Protein AF-A0A7X5DZA5-F1 (afdb_monomer_lite)

Sequence (183 aa):
MKANTRSALTPLDLCTLIAHETVSLLNADAEALDSALRLRTGLDVYAAASELGKEVIPLLMWIDREMESARQYTATEQDTPHLISPDRLLPVPDAAAQLNAVWMLFQTAVNAPEDYRQTLLETARTLTEMGGLEDMLLTTKIPAAGFVSVEDLRTELEDVRVALHLQEAADHIAGQPGQILSP

Foldseek 3Di:
DPPPPADAQDLLLLLLQLLLLLLLVCVVDLVCLVLSVLSLVLSCLSCVLVVNNVLNVLSSVLSVVSSVQSVVCVVPVDGDDRLDDSLLSQAAAALVRLVSSLVSLCVSLVVDDPVSNVSSNVNNVSSCVRRCSVCVVPPVDARPSGHDGSVSSVVVSVSSVVSVVVVVVVVVVVPDDDPPPDD

pLDDT: mean 87.21, std 14.01, range [32.44, 98.56]

Secondary structure (DSSP, 8-state):
-----PPPPPHHHHHHHHHHHHHHHHHH-GGGHHHHHHHHHHHHHHHHHTT-TTTTHHHHHHHHHHHHHHHHHHHHS-----SS-GGGG-SB--HHHHHHHHHHHHHHHHHS-HHHHHHHHHHHHHHHHHTTHHHHHHH-PPPTT-B--HHHHHHHHHHHHHHHHHHHHHHHHHT--------

Radius of gyration: 18.44 Å; chains: 1; bounding box: 48×45×65 Å

Structure (mmCIF, N/CA/C/O backbone):
data_AF-A0A7X5DZA5-F1
#
_entry.id   AF-A0A7X5DZA5-F1
#
loop_
_atom_site.group_PDB
_atom_site.id
_atom_site.type_symbol
_atom_site.label_atom_id
_atom_site.label_alt_id
_atom_site.label_comp_id
_atom_site.label_asym_id
_atom_site.label_entity_id
_atom_site.label_seq_id
_atom_site.pdbx_PDB_ins_code
_atom_si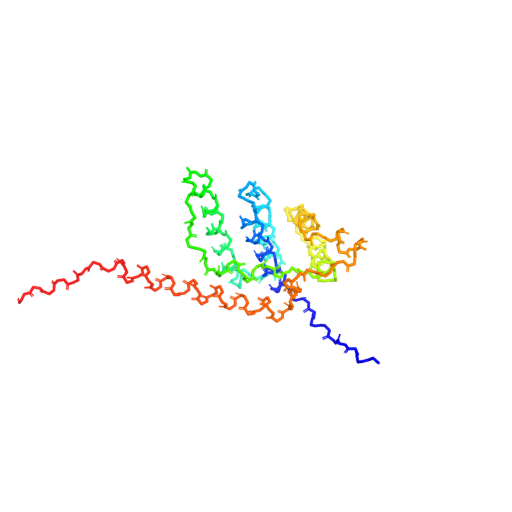te.Cartn_x
_atom_site.Cartn_y
_atom_site.Cartn_z
_atom_site.occupancy
_atom_site.B_iso_or_equiv
_atom_site.auth_seq_id
_atom_site.auth_comp_id
_atom_site.auth_asym_id
_atom_site.auth_atom_id
_atom_site.pdbx_PDB_model_num
ATOM 1 N N . MET A 1 1 ? 25.749 23.178 -4.952 1.00 35.69 1 MET A N 1
ATOM 2 C CA . MET A 1 1 ? 24.538 22.430 -4.556 1.00 35.69 1 MET A CA 1
ATOM 3 C C . MET A 1 1 ? 24.987 21.077 -4.040 1.00 35.69 1 MET A C 1
ATOM 5 O O . MET A 1 1 ? 25.664 20.377 -4.781 1.00 35.69 1 MET A O 1
ATOM 9 N N . LYS A 1 2 ? 24.724 20.741 -2.771 1.00 32.44 2 LYS A N 1
ATOM 10 C CA . LYS A 1 2 ? 24.939 19.368 -2.295 1.00 32.44 2 LYS A CA 1
ATOM 11 C C . LYS A 1 2 ? 23.881 18.502 -2.973 1.00 32.44 2 LYS A C 1
ATOM 13 O O . LYS A 1 2 ? 22.705 18.844 -2.907 1.00 32.44 2 LYS A O 1
ATOM 18 N N . ALA A 1 3 ? 24.300 17.447 -3.663 1.00 40.25 3 ALA A N 1
ATOM 19 C CA . ALA A 1 3 ? 23.377 16.412 -4.090 1.00 40.25 3 ALA A CA 1
ATOM 20 C C . ALA A 1 3 ? 22.794 15.803 -2.810 1.00 40.25 3 ALA A C 1
ATOM 22 O O . ALA A 1 3 ? 23.505 15.109 -2.087 1.00 40.25 3 ALA A O 1
ATOM 23 N N . ASN A 1 4 ? 21.545 16.136 -2.479 1.00 47.38 4 ASN A N 1
ATOM 24 C CA . ASN A 1 4 ? 20.790 15.335 -1.527 1.00 47.38 4 ASN A CA 1
ATOM 25 C C . ASN A 1 4 ? 20.644 13.969 -2.194 1.00 47.38 4 ASN A C 1
ATOM 27 O O . ASN A 1 4 ? 19.864 13.813 -3.131 1.00 47.38 4 ASN A O 1
ATOM 31 N N . THR A 1 5 ? 21.465 13.007 -1.784 1.00 52.78 5 THR A N 1
ATOM 32 C CA . THR A 1 5 ? 21.294 11.601 -2.133 1.00 52.78 5 THR A CA 1
ATOM 33 C C . THR A 1 5 ? 19.987 11.151 -1.509 1.00 52.78 5 THR A C 1
ATOM 35 O O . THR A 1 5 ? 19.947 10.781 -0.340 1.00 52.78 5 THR A O 1
ATOM 38 N N . ARG A 1 6 ? 18.902 11.275 -2.272 1.00 63.66 6 ARG A N 1
ATOM 39 C CA . ARG A 1 6 ? 17.607 10.722 -1.907 1.00 63.66 6 ARG A CA 1
ATOM 40 C C . ARG A 1 6 ? 17.777 9.212 -1.765 1.00 63.66 6 ARG A C 1
ATOM 42 O O . ARG A 1 6 ? 18.275 8.576 -2.695 1.00 63.66 6 ARG A O 1
ATOM 49 N N . SER A 1 7 ? 17.404 8.665 -0.611 1.00 75.69 7 SER A N 1
ATOM 50 C CA . SER A 1 7 ? 17.346 7.219 -0.401 1.00 75.69 7 SER A CA 1
ATOM 51 C C . SER A 1 7 ? 16.491 6.597 -1.509 1.00 75.69 7 SER A C 1
ATOM 53 O O . SER A 1 7 ? 15.387 7.070 -1.781 1.00 75.69 7 SER A O 1
ATOM 55 N N . ALA A 1 8 ? 17.023 5.589 -2.201 1.00 84.31 8 ALA A N 1
ATOM 56 C CA . ALA A 1 8 ? 16.263 4.870 -3.216 1.00 84.31 8 ALA A CA 1
ATOM 57 C C . ALA A 1 8 ? 15.178 4.020 -2.541 1.00 84.31 8 ALA A C 1
ATOM 59 O O . ALA A 1 8 ? 15.424 3.437 -1.482 1.00 84.31 8 ALA A O 1
ATOM 60 N N . LEU A 1 9 ? 14.000 3.953 -3.164 1.00 91.06 9 LEU A N 1
ATOM 61 C CA . LEU A 1 9 ? 12.894 3.119 -2.703 1.00 91.06 9 LEU A CA 1
ATOM 62 C C . LEU A 1 9 ? 13.293 1.643 -2.851 1.00 91.06 9 LEU A C 1
ATOM 64 O O . LEU A 1 9 ? 13.686 1.207 -3.934 1.00 91.06 9 LEU A O 1
ATOM 68 N N . THR A 1 10 ? 13.229 0.878 -1.765 1.00 95.81 10 THR A N 1
ATOM 69 C CA . THR A 1 10 ? 13.385 -0.581 -1.823 1.00 95.81 10 THR A CA 1
ATOM 70 C C . THR A 1 10 ? 12.047 -1.252 -2.153 1.00 95.81 10 THR A C 1
ATOM 72 O O . THR A 1 10 ? 10.996 -0.626 -2.008 1.00 95.81 10 THR A O 1
ATOM 75 N N . PRO A 1 11 ? 12.035 -2.535 -2.563 1.00 97.19 11 PRO A N 1
ATOM 76 C CA . PRO A 1 11 ? 10.788 -3.269 -2.767 1.00 97.19 11 PRO A CA 1
ATOM 77 C C . PRO A 1 11 ? 9.852 -3.268 -1.548 1.00 97.19 11 PRO A C 1
ATOM 79 O O . PRO A 1 11 ? 8.641 -3.158 -1.714 1.00 97.19 11 PRO A O 1
ATOM 82 N N . LEU A 1 12 ? 10.398 -3.333 -0.329 1.00 97.88 12 LEU A N 1
ATOM 83 C CA . LEU A 1 12 ? 9.590 -3.247 0.888 1.00 97.88 12 LEU A CA 1
ATOM 84 C C . LEU A 1 12 ? 9.067 -1.824 1.125 1.00 97.88 12 LEU A C 1
ATOM 86 O O . LEU A 1 12 ? 7.899 -1.677 1.465 1.00 97.88 12 LEU A O 1
ATOM 90 N N . ASP A 1 13 ? 9.880 -0.790 0.872 1.00 97.25 13 ASP A N 1
ATOM 91 C CA . ASP A 1 13 ? 9.421 0.604 0.976 1.00 97.25 13 ASP A CA 1
ATOM 92 C C . ASP A 1 13 ? 8.252 0.873 0.000 1.00 97.25 13 ASP A C 1
ATOM 94 O O . ASP A 1 13 ? 7.320 1.596 0.340 1.00 97.25 13 ASP A O 1
ATOM 98 N N . LEU A 1 14 ? 8.249 0.249 -1.188 1.00 97.12 14 LEU A N 1
ATOM 99 C CA . LEU A 1 14 ? 7.111 0.307 -2.112 1.00 97.12 14 LEU A CA 1
ATOM 100 C C . LEU A 1 14 ? 5.865 -0.391 -1.555 1.00 97.12 14 LEU A C 1
ATOM 102 O O . LEU A 1 14 ? 4.765 0.136 -1.694 1.00 97.12 14 LEU A O 1
ATOM 106 N N . CYS A 1 15 ? 6.013 -1.553 -0.915 1.00 98.38 15 CYS A N 1
ATOM 107 C CA . CYS A 1 15 ? 4.877 -2.209 -0.267 1.00 98.38 15 CYS A CA 1
ATOM 108 C C . CYS A 1 15 ? 4.274 -1.306 0.815 1.00 98.38 15 CYS A C 1
ATOM 110 O O . CYS A 1 15 ? 3.055 -1.164 0.868 1.00 98.38 15 CYS A O 1
ATOM 112 N N . THR A 1 16 ? 5.113 -0.658 1.632 1.00 97.62 16 THR A N 1
ATOM 113 C CA . THR A 1 16 ? 4.629 0.289 2.642 1.00 97.62 16 THR A CA 1
ATOM 114 C C . THR A 1 16 ? 3.936 1.482 2.001 1.00 97.62 16 THR A C 1
ATOM 116 O O . THR A 1 16 ? 2.850 1.840 2.433 1.00 97.62 16 THR A O 1
ATOM 119 N N . LEU A 1 17 ? 4.491 2.042 0.921 1.00 95.81 17 LEU A N 1
ATOM 120 C CA . LEU A 1 17 ? 3.856 3.141 0.195 1.00 95.81 17 LEU A CA 1
ATOM 121 C C . LEU A 1 17 ? 2.479 2.756 -0.366 1.00 95.81 17 LEU A C 1
ATOM 123 O O . LEU A 1 17 ? 1.542 3.539 -0.267 1.00 95.81 17 LEU A O 1
ATOM 127 N N . ILE A 1 18 ? 2.330 1.557 -0.940 1.00 96.81 18 ILE A N 1
ATOM 128 C CA . ILE A 1 18 ? 1.022 1.093 -1.423 1.00 96.81 18 ILE A CA 1
ATOM 129 C C . ILE A 1 18 ? 0.037 0.984 -0.255 1.00 96.81 18 ILE A C 1
ATOM 131 O O . ILE A 1 18 ? -1.112 1.396 -0.398 1.00 96.81 18 ILE A O 1
ATOM 135 N N . ALA A 1 19 ? 0.472 0.467 0.897 1.00 97.44 19 ALA A N 1
ATOM 136 C CA . ALA A 1 19 ? -0.366 0.385 2.092 1.00 97.44 19 ALA A CA 1
ATOM 137 C C . ALA A 1 19 ? -0.788 1.776 2.588 1.00 97.44 19 ALA A C 1
ATOM 139 O O . ALA A 1 19 ? -1.978 2.010 2.789 1.00 97.44 19 ALA A O 1
ATOM 140 N N . HIS A 1 20 ? 0.167 2.703 2.684 1.00 95.56 20 HIS A N 1
ATOM 141 C CA . HIS A 1 20 ? -0.052 4.101 3.041 1.00 95.56 20 HIS A CA 1
ATOM 142 C C . HIS A 1 20 ? -1.126 4.748 2.162 1.00 95.56 20 HIS A C 1
ATOM 144 O O . HIS A 1 20 ? -2.133 5.237 2.665 1.00 95.56 20 HIS A O 1
ATOM 150 N N . GLU A 1 21 ? -0.951 4.692 0.839 1.00 93.94 21 GLU A N 1
ATOM 151 C CA . GLU A 1 21 ? -1.895 5.262 -0.128 1.00 93.94 21 GLU A CA 1
ATOM 152 C C . GLU A 1 21 ? -3.267 4.578 -0.052 1.00 93.94 21 GLU A C 1
ATOM 154 O O . GLU A 1 21 ? -4.299 5.237 -0.159 1.00 93.94 21 GLU A O 1
ATOM 159 N N . THR A 1 22 ? -3.296 3.262 0.181 1.00 95.75 22 THR A N 1
ATOM 160 C CA . THR A 1 22 ? -4.547 2.501 0.325 1.00 95.75 22 THR A CA 1
ATOM 161 C C . THR A 1 22 ? -5.347 2.966 1.537 1.00 95.75 22 THR A C 1
ATOM 163 O O . THR A 1 22 ? -6.554 3.173 1.432 1.00 95.75 22 THR A O 1
ATOM 166 N N . VAL A 1 23 ? -4.699 3.141 2.688 1.00 95.50 23 VAL A N 1
ATOM 167 C CA . VAL A 1 23 ? -5.387 3.565 3.915 1.00 95.50 23 VAL A CA 1
ATOM 168 C C . VAL A 1 23 ? -5.699 5.060 3.887 1.00 95.50 23 VAL A C 1
ATOM 170 O O . VAL A 1 23 ? -6.777 5.462 4.320 1.00 95.50 23 VAL A O 1
ATOM 173 N N . SER A 1 24 ? -4.819 5.884 3.311 1.00 92.94 24 SER A N 1
ATOM 174 C CA . SER A 1 24 ? -5.090 7.308 3.082 1.00 92.94 24 SER A CA 1
ATOM 175 C C . SER A 1 24 ? -6.344 7.500 2.220 1.00 92.94 24 SER A C 1
ATOM 177 O O . SER A 1 24 ? -7.222 8.291 2.564 1.00 92.94 24 SER A O 1
ATOM 179 N N . LEU A 1 25 ? -6.497 6.689 1.167 1.00 92.56 25 LEU A N 1
ATOM 180 C CA . LEU A 1 25 ? -7.695 6.664 0.331 1.00 92.56 25 LEU A CA 1
ATOM 181 C C . LEU A 1 25 ? -8.957 6.296 1.115 1.00 92.56 25 LEU A C 1
ATOM 183 O O . LEU A 1 25 ? -9.957 6.999 1.006 1.00 92.56 25 LEU A O 1
ATOM 187 N N . LEU A 1 26 ? -8.909 5.217 1.900 1.00 92.75 26 LEU A N 1
ATOM 188 C CA . LEU A 1 26 ? -10.051 4.762 2.701 1.00 92.75 26 LEU A CA 1
ATOM 189 C C . LEU A 1 26 ? -10.492 5.812 3.730 1.00 92.75 26 LEU A C 1
ATOM 191 O O . LEU A 1 26 ? -11.686 5.960 3.975 1.00 92.75 26 LEU A O 1
ATOM 195 N N . ASN A 1 27 ? -9.542 6.561 4.294 1.00 88.88 27 ASN A N 1
ATOM 196 C CA . ASN A 1 27 ? -9.828 7.648 5.232 1.00 88.88 27 ASN A CA 1
ATOM 197 C C . ASN A 1 27 ? -10.390 8.901 4.551 1.00 88.88 27 ASN A C 1
ATOM 199 O O . ASN A 1 27 ? -11.097 9.681 5.187 1.00 88.88 27 ASN A O 1
ATOM 203 N N . ALA A 1 28 ? -10.056 9.124 3.280 1.00 87.81 28 ALA A N 1
ATOM 204 C CA . ALA A 1 28 ? -10.559 10.258 2.516 1.00 87.81 28 ALA A CA 1
ATOM 205 C C . ALA A 1 28 ? -11.965 10.003 1.952 1.00 87.81 28 ALA A C 1
ATOM 207 O O . ALA A 1 28 ?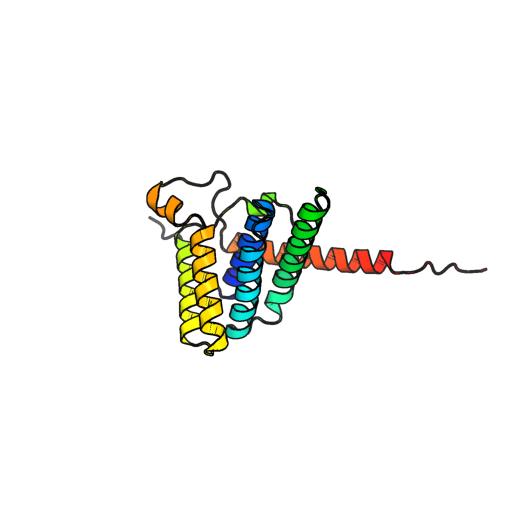 -12.776 10.929 1.895 1.00 87.81 28 ALA A O 1
ATOM 208 N N . ASP A 1 29 ? -12.243 8.769 1.526 1.00 85.62 29 ASP A N 1
ATOM 209 C CA . ASP A 1 29 ? -13.486 8.395 0.858 1.00 85.62 29 ASP A CA 1
ATOM 210 C C . ASP A 1 29 ? -13.849 6.920 1.110 1.00 85.62 29 ASP A C 1
ATOM 212 O O . ASP A 1 29 ? -13.212 5.996 0.597 1.00 85.62 29 ASP A O 1
ATOM 216 N N . ALA A 1 30 ? -14.929 6.691 1.863 1.00 72.69 30 ALA A N 1
ATOM 217 C CA . ALA A 1 30 ? -15.431 5.349 2.155 1.00 72.69 30 ALA A CA 1
ATOM 218 C C . ALA A 1 30 ? -15.964 4.615 0.906 1.00 72.69 30 ALA A C 1
ATOM 220 O O . ALA A 1 30 ? -16.006 3.382 0.889 1.00 72.69 30 ALA A O 1
ATOM 221 N N . GLU A 1 31 ? -16.329 5.333 -0.164 1.00 81.56 31 GLU A N 1
ATOM 222 C CA . GLU A 1 31 ? -16.760 4.728 -1.432 1.00 81.56 31 GLU A CA 1
ATOM 223 C C . GLU A 1 31 ? -15.576 4.192 -2.257 1.00 81.56 31 GLU A C 1
ATOM 225 O O . GLU A 1 31 ? -15.762 3.436 -3.214 1.00 81.56 31 GLU A O 1
ATOM 230 N N . ALA A 1 32 ? -14.335 4.480 -1.854 1.00 90.12 32 ALA A N 1
ATOM 231 C CA . ALA A 1 32 ? -13.130 4.060 -2.562 1.00 90.12 32 ALA A CA 1
ATOM 232 C C . ALA A 1 32 ? -12.708 2.595 -2.307 1.00 90.12 32 ALA A C 1
ATOM 234 O O . ALA A 1 32 ? -11.617 2.178 -2.713 1.00 90.12 32 ALA A O 1
ATOM 235 N N . LEU A 1 33 ? -13.572 1.783 -1.685 1.00 92.50 33 LEU A N 1
ATOM 236 C CA . LEU A 1 33 ? -13.327 0.370 -1.356 1.00 92.50 33 LEU A CA 1
ATOM 237 C C . LEU A 1 33 ? -12.858 -0.475 -2.551 1.00 92.50 33 LEU A C 1
ATOM 239 O O . LEU A 1 33 ? -11.993 -1.337 -2.386 1.00 92.50 33 LEU A O 1
ATOM 243 N N . ASP A 1 34 ? -13.387 -0.232 -3.752 1.00 93.25 34 ASP A N 1
ATOM 244 C CA . ASP A 1 34 ? -12.981 -0.964 -4.960 1.00 93.25 34 ASP A CA 1
ATOM 245 C C . ASP A 1 34 ? -11.538 -0.639 -5.376 1.00 93.25 34 ASP A C 1
ATOM 247 O O . ASP A 1 34 ? -10.784 -1.516 -5.805 1.00 93.25 34 ASP A O 1
ATOM 251 N N . SER A 1 35 ? -11.131 0.625 -5.246 1.00 94.06 35 SER A N 1
ATOM 252 C CA . SER A 1 35 ? -9.753 1.056 -5.507 1.00 94.06 35 SER A CA 1
ATOM 253 C C . SER A 1 35 ? -8.803 0.547 -4.425 1.00 94.06 35 SER A C 1
ATOM 255 O O . SER A 1 35 ? -7.730 0.040 -4.752 1.00 94.06 35 SER A O 1
ATOM 257 N N . ALA A 1 36 ? -9.232 0.564 -3.161 1.00 95.56 36 ALA A N 1
ATOM 258 C CA . ALA A 1 36 ? -8.471 -0.013 -2.059 1.00 95.56 36 ALA A CA 1
ATOM 259 C C . ALA A 1 36 ? -8.254 -1.526 -2.234 1.00 95.56 36 ALA A C 1
ATOM 261 O O . ALA A 1 36 ? -7.141 -2.015 -2.058 1.00 95.56 36 ALA A O 1
ATOM 262 N N . LEU A 1 37 ? -9.277 -2.272 -2.674 1.00 96.25 37 LEU A N 1
ATOM 263 C CA . LEU A 1 37 ? -9.151 -3.703 -2.964 1.00 96.25 37 LEU A CA 1
ATOM 264 C C . LEU A 1 37 ? -8.147 -3.978 -4.093 1.00 96.25 37 LEU A C 1
ATOM 266 O O . LEU A 1 37 ? -7.366 -4.931 -4.006 1.00 96.25 37 LEU A O 1
ATOM 270 N N . ARG A 1 38 ? -8.148 -3.147 -5.144 1.00 96.12 38 ARG A N 1
ATOM 271 C CA . ARG A 1 38 ? -7.163 -3.235 -6.231 1.00 96.12 38 ARG A CA 1
ATOM 272 C C . ARG A 1 38 ? -5.743 -3.030 -5.714 1.00 96.12 38 ARG A C 1
ATOM 274 O O . ARG A 1 38 ? -4.885 -3.857 -6.009 1.00 96.12 38 ARG A O 1
ATOM 281 N N . LEU A 1 39 ? -5.507 -2.000 -4.901 1.00 97.12 39 LEU A N 1
ATOM 282 C CA . LEU A 1 39 ? -4.189 -1.740 -4.316 1.00 97.12 39 LEU A CA 1
ATOM 283 C C . LEU A 1 39 ? -3.745 -2.840 -3.346 1.00 97.12 39 LEU A C 1
ATOM 285 O O . LEU A 1 39 ? -2.610 -3.300 -3.435 1.00 97.12 39 LEU A O 1
ATOM 289 N N . ARG A 1 40 ? -4.647 -3.329 -2.487 1.00 98.06 40 ARG A N 1
ATOM 290 C CA . ARG A 1 40 ? -4.403 -4.462 -1.580 1.00 98.06 40 ARG A CA 1
ATOM 291 C C . ARG A 1 40 ? -3.969 -5.708 -2.350 1.00 98.06 40 ARG A C 1
ATOM 293 O O . ARG A 1 40 ? -2.982 -6.350 -1.999 1.00 98.06 40 ARG A O 1
ATOM 300 N N . THR A 1 41 ? -4.701 -6.048 -3.410 1.00 98.19 41 THR A N 1
ATOM 301 C CA . THR A 1 41 ? -4.391 -7.198 -4.281 1.00 98.19 41 THR A CA 1
ATOM 302 C C . THR A 1 41 ? -3.069 -6.989 -5.020 1.00 98.19 41 THR A C 1
ATOM 304 O O . THR A 1 41 ? -2.251 -7.901 -5.120 1.00 98.19 41 THR A O 1
ATOM 307 N N . GLY A 1 42 ? -2.837 -5.768 -5.496 1.00 97.88 42 GLY A N 1
ATOM 308 C CA . GLY A 1 42 ? -1.596 -5.336 -6.123 1.00 97.88 42 GLY A CA 1
ATOM 309 C C . GLY A 1 42 ? -0.370 -5.503 -5.244 1.00 97.88 42 GLY A C 1
ATOM 310 O O . GLY A 1 42 ? 0.641 -6.043 -5.690 1.00 97.88 42 GLY A O 1
ATOM 311 N N . LEU A 1 43 ? -0.477 -5.073 -3.989 1.00 98.44 43 LEU A N 1
ATOM 312 C CA . LEU A 1 43 ? 0.564 -5.212 -2.983 1.00 98.44 43 LEU A CA 1
ATOM 313 C C . LEU A 1 43 ? 0.893 -6.687 -2.732 1.00 98.44 43 LEU A C 1
ATOM 315 O O . LEU A 1 43 ? 2.069 -7.040 -2.741 1.00 98.44 43 LEU A O 1
ATOM 319 N N . ASP A 1 44 ? -0.115 -7.550 -2.574 1.00 98.38 44 ASP A N 1
ATOM 320 C CA . ASP A 1 44 ? 0.084 -8.992 -2.364 1.00 98.38 44 ASP A CA 1
ATOM 321 C C . ASP A 1 44 ? 0.819 -9.639 -3.555 1.00 98.38 44 ASP A C 1
ATOM 323 O O . ASP A 1 44 ? 1.836 -10.318 -3.394 1.00 98.38 44 ASP A O 1
ATOM 327 N N . VAL A 1 45 ? 0.384 -9.330 -4.782 1.00 98.25 45 VAL A N 1
ATOM 328 C CA . VAL A 1 45 ? 1.031 -9.809 -6.015 1.00 98.25 45 VAL A CA 1
ATOM 329 C C . VAL A 1 45 ? 2.462 -9.287 -6.152 1.00 98.25 45 VAL A C 1
ATOM 331 O O . VAL A 1 45 ? 3.371 -10.049 -6.491 1.00 98.25 45 VAL A O 1
ATOM 334 N N . TYR A 1 46 ? 2.690 -8.001 -5.883 1.00 98.12 46 TYR A N 1
ATOM 335 C CA . TYR A 1 46 ? 4.023 -7.410 -5.939 1.00 98.12 46 TYR A CA 1
ATOM 336 C C . TYR A 1 46 ? 4.958 -8.034 -4.900 1.00 98.12 46 TYR A C 1
ATOM 338 O O . TYR A 1 46 ? 6.105 -8.357 -5.222 1.00 98.12 46 TYR A O 1
ATOM 346 N N . ALA A 1 47 ? 4.470 -8.252 -3.678 1.00 97.81 47 ALA A N 1
ATOM 347 C CA . ALA A 1 47 ? 5.225 -8.888 -2.610 1.00 97.81 47 ALA A CA 1
ATOM 348 C C . ALA A 1 47 ? 5.571 -10.341 -2.951 1.00 97.81 47 ALA A C 1
ATOM 350 O O . ALA A 1 47 ? 6.715 -10.750 -2.756 1.00 97.81 47 ALA A O 1
ATOM 351 N N . ALA A 1 48 ? 4.634 -11.100 -3.527 1.00 97.00 48 ALA A N 1
ATOM 352 C CA . ALA A 1 48 ? 4.890 -12.457 -4.001 1.00 97.00 48 ALA A CA 1
ATOM 353 C C . ALA A 1 48 ? 5.957 -12.486 -5.109 1.00 97.00 48 ALA A C 1
ATOM 355 O O . ALA A 1 48 ? 6.886 -13.290 -5.049 1.00 97.00 48 ALA A O 1
ATOM 356 N N . ALA A 1 49 ? 5.865 -11.583 -6.090 1.00 96.50 49 ALA A N 1
ATOM 357 C CA . ALA A 1 49 ? 6.845 -11.465 -7.172 1.00 96.50 49 ALA A CA 1
ATOM 358 C C . ALA A 1 49 ? 8.228 -10.974 -6.698 1.00 96.50 49 ALA A C 1
ATOM 360 O O . ALA A 1 49 ? 9.227 -11.230 -7.365 1.00 96.50 49 ALA A O 1
ATOM 361 N N . SER A 1 50 ? 8.281 -10.283 -5.556 1.00 95.88 50 SER A N 1
ATOM 362 C CA . SER A 1 50 ? 9.503 -9.725 -4.960 1.00 95.88 50 SER A CA 1
ATOM 363 C C . SER A 1 50 ? 10.038 -10.545 -3.778 1.00 95.88 50 SER A C 1
ATOM 365 O O . SER A 1 50 ? 10.968 -10.098 -3.111 1.00 95.88 50 SER A O 1
ATOM 367 N N . GLU A 1 51 ? 9.453 -11.716 -3.501 1.00 96.12 51 GLU A N 1
ATOM 368 C CA . GLU A 1 51 ? 9.829 -12.618 -2.400 1.00 96.12 51 GLU A CA 1
ATOM 369 C C . GLU A 1 51 ? 9.716 -11.999 -0.984 1.00 96.12 51 GLU A C 1
ATOM 371 O O . GLU A 1 51 ? 10.447 -12.376 -0.073 1.00 96.12 51 GLU A O 1
ATOM 376 N N . LEU A 1 52 ? 8.762 -11.082 -0.765 1.00 96.94 52 LEU A N 1
ATOM 377 C CA . LEU A 1 52 ? 8.552 -10.336 0.496 1.00 96.94 52 LEU A CA 1
ATOM 378 C C . LEU A 1 52 ? 7.435 -10.909 1.389 1.00 96.94 52 LEU A C 1
ATOM 380 O O . LEU A 1 52 ? 6.805 -10.191 2.171 1.00 96.94 52 LEU A O 1
ATOM 384 N N . GLY A 1 53 ? 7.121 -12.195 1.230 1.00 93.62 53 GLY A N 1
ATOM 385 C CA . GLY A 1 53 ? 5.878 -12.773 1.744 1.00 93.62 53 GLY A CA 1
ATOM 386 C C . GLY A 1 53 ? 5.673 -12.639 3.257 1.00 93.62 53 GLY A C 1
ATOM 387 O O . GLY A 1 53 ? 4.534 -12.528 3.690 1.00 93.62 53 GLY A O 1
ATOM 388 N N . LYS A 1 54 ? 6.734 -12.630 4.078 1.00 95.44 54 LYS A N 1
ATOM 389 C CA . LYS A 1 54 ? 6.601 -12.492 5.544 1.00 95.44 54 LYS A CA 1
ATOM 390 C C . LYS A 1 54 ? 6.628 -11.037 5.986 1.00 95.44 54 LYS A C 1
ATOM 392 O O . LYS A 1 54 ? 5.924 -10.649 6.912 1.00 95.44 54 LYS A O 1
ATOM 397 N N . GLU A 1 55 ? 7.460 -10.248 5.328 1.00 97.19 55 GLU A N 1
ATOM 398 C CA . GLU A 1 55 ? 7.723 -8.848 5.619 1.00 97.19 55 GLU A CA 1
ATOM 399 C C . GLU A 1 55 ? 6.478 -7.988 5.408 1.00 97.19 55 GLU A C 1
ATOM 401 O O . GLU A 1 55 ? 6.307 -6.989 6.109 1.00 97.19 55 GLU A O 1
ATOM 406 N N . VAL A 1 56 ? 5.617 -8.404 4.473 1.00 97.38 56 VAL A N 1
ATOM 407 C CA . VAL A 1 56 ? 4.417 -7.676 4.063 1.00 97.38 56 VAL A CA 1
ATOM 408 C C . VAL A 1 56 ? 3.164 -8.010 4.881 1.00 97.38 56 VAL A C 1
ATOM 410 O O . VAL A 1 56 ? 2.188 -7.266 4.827 1.00 97.38 56 VAL A O 1
ATOM 413 N N . ILE A 1 57 ? 3.176 -9.094 5.669 1.00 98.19 57 ILE A N 1
ATOM 414 C CA . ILE A 1 57 ? 2.007 -9.540 6.453 1.00 98.19 57 ILE A CA 1
ATOM 415 C C . ILE A 1 57 ? 1.424 -8.411 7.323 1.00 98.19 57 ILE A C 1
ATOM 417 O O . ILE A 1 57 ? 0.212 -8.208 7.259 1.00 98.19 57 ILE A O 1
ATOM 421 N N . PRO A 1 58 ? 2.228 -7.629 8.076 1.00 98.31 58 PRO A N 1
ATOM 422 C CA . PRO A 1 58 ? 1.698 -6.521 8.871 1.00 98.31 58 PRO A CA 1
ATOM 423 C C . PRO A 1 58 ? 0.958 -5.469 8.031 1.00 98.31 58 PRO A C 1
ATOM 425 O O . PRO A 1 58 ? -0.065 -4.948 8.464 1.00 98.31 58 PRO A O 1
ATOM 428 N N . LEU A 1 59 ? 1.441 -5.186 6.817 1.00 98.56 59 LEU A N 1
ATOM 429 C CA . LEU A 1 59 ? 0.823 -4.212 5.913 1.00 98.56 59 LEU A CA 1
ATOM 430 C C . LEU A 1 59 ? -0.514 -4.725 5.370 1.00 98.56 59 LEU A C 1
ATOM 432 O O . LEU A 1 59 ? -1.492 -3.985 5.356 1.00 98.56 59 LEU A O 1
ATOM 436 N N . LEU A 1 60 ? -0.579 -6.001 4.978 1.00 98.50 60 LEU A N 1
ATOM 437 C CA . LEU A 1 60 ? -1.828 -6.631 4.543 1.00 98.50 60 LEU A CA 1
ATOM 438 C C . LEU A 1 60 ? -2.871 -6.654 5.666 1.00 98.50 60 LEU A C 1
ATOM 440 O O . LEU A 1 60 ? -4.020 -6.293 5.435 1.00 98.50 60 LEU A O 1
ATOM 444 N N . MET A 1 61 ? -2.466 -7.015 6.889 1.00 98.12 61 MET A N 1
ATOM 445 C CA . MET A 1 61 ? -3.352 -7.002 8.058 1.00 98.12 61 MET A CA 1
ATOM 446 C C . MET A 1 61 ? -3.877 -5.600 8.370 1.00 98.12 61 MET A C 1
ATOM 448 O O . MET A 1 61 ? -5.043 -5.447 8.730 1.00 98.12 61 MET A O 1
ATOM 452 N N . TRP A 1 62 ? -3.026 -4.581 8.235 1.00 98.00 62 TRP A N 1
ATOM 453 C CA . TRP A 1 62 ? -3.436 -3.196 8.414 1.00 98.00 62 TRP A CA 1
ATOM 454 C C . TRP A 1 62 ? -4.478 -2.782 7.372 1.00 98.00 62 TRP A C 1
ATOM 456 O O . TRP A 1 62 ? -5.554 -2.332 7.758 1.00 98.00 62 TRP A O 1
ATOM 466 N N . ILE A 1 63 ? -4.220 -3.014 6.081 1.00 97.94 63 ILE A N 1
ATOM 467 C CA . ILE A 1 63 ? -5.183 -2.698 5.016 1.00 97.94 63 ILE A CA 1
ATOM 468 C C . ILE A 1 63 ? -6.507 -3.437 5.234 1.00 97.94 63 ILE A C 1
ATOM 470 O O . ILE A 1 63 ? -7.564 -2.814 5.189 1.00 97.94 63 ILE A O 1
ATOM 474 N N . ASP A 1 64 ? -6.465 -4.747 5.488 1.00 97.56 64 ASP A N 1
ATOM 475 C CA . ASP A 1 64 ? -7.672 -5.565 5.647 1.00 97.56 64 ASP A CA 1
ATOM 476 C C . ASP A 1 64 ? -8.541 -5.054 6.812 1.00 97.56 64 ASP A C 1
ATOM 478 O O . ASP A 1 64 ? -9.770 -5.018 6.707 1.00 97.56 64 ASP A O 1
ATOM 482 N N . ARG A 1 65 ? -7.913 -4.583 7.898 1.00 95.19 65 ARG A N 1
ATOM 483 C CA . ARG A 1 65 ? -8.608 -3.959 9.030 1.00 95.19 65 ARG A CA 1
ATOM 484 C C . ARG A 1 65 ? -9.263 -2.631 8.651 1.00 95.19 65 ARG A C 1
ATOM 486 O O . ARG A 1 65 ? -10.426 -2.421 8.981 1.00 95.19 65 ARG A O 1
ATOM 493 N N . GLU A 1 66 ? -8.542 -1.734 7.986 1.00 95.38 66 GLU A N 1
ATOM 494 C CA . GLU A 1 66 ? -9.077 -0.417 7.607 1.00 95.38 66 GLU A CA 1
ATOM 495 C C . GLU A 1 66 ? -10.175 -0.546 6.541 1.00 95.38 66 GLU A C 1
ATOM 497 O O . GLU A 1 66 ? -11.170 0.174 6.573 1.00 95.38 66 GLU A O 1
ATOM 502 N N . MET A 1 67 ? -10.068 -1.531 5.645 1.00 95.38 67 MET A N 1
ATOM 503 C CA . MET A 1 67 ? -11.148 -1.878 4.721 1.00 95.38 67 MET A CA 1
ATOM 504 C C . MET A 1 67 ? -12.399 -2.360 5.462 1.00 95.38 67 MET A C 1
ATOM 506 O O . MET A 1 67 ? -13.509 -1.982 5.090 1.00 95.38 67 MET A O 1
ATOM 510 N N . GLU A 1 68 ? -12.247 -3.189 6.497 1.00 93.88 68 GLU A N 1
ATOM 511 C CA . GLU A 1 68 ? -13.374 -3.613 7.333 1.00 93.88 68 GLU A CA 1
ATOM 512 C C . GLU A 1 68 ? -13.978 -2.429 8.104 1.00 93.88 68 GLU A C 1
ATOM 514 O O . GLU A 1 68 ? -15.201 -2.288 8.133 1.00 93.88 68 GLU A O 1
ATOM 519 N N . SER A 1 69 ? -13.145 -1.525 8.631 1.00 91.81 69 SER A N 1
ATOM 520 C CA . SER A 1 69 ? -13.593 -0.261 9.235 1.00 91.81 69 SER A CA 1
ATOM 521 C C . SER A 1 69 ? -14.447 0.554 8.259 1.00 91.81 69 SER A C 1
ATOM 523 O O . SER A 1 69 ? -15.583 0.904 8.573 1.00 91.81 69 SER A O 1
ATOM 525 N N . ALA A 1 70 ? -13.967 0.773 7.031 1.00 92.12 70 ALA A N 1
ATOM 526 C CA . ALA A 1 70 ? -14.693 1.527 6.009 1.00 92.12 70 ALA A CA 1
ATOM 527 C C . ALA A 1 70 ? -16.032 0.865 5.616 1.00 92.12 70 ALA A C 1
ATOM 529 O O . ALA A 1 70 ? -17.040 1.551 5.405 1.00 92.12 70 ALA A O 1
ATOM 530 N N . ARG A 1 71 ? -16.089 -0.476 5.571 1.00 91.75 71 ARG A N 1
ATOM 531 C CA . ARG A 1 71 ? -17.349 -1.216 5.363 1.00 91.75 71 ARG A CA 1
ATOM 532 C C . ARG A 1 71 ? -18.328 -0.994 6.512 1.00 91.75 71 ARG A C 1
ATOM 534 O O . ARG A 1 71 ? -19.514 -0.771 6.265 1.00 91.75 71 ARG A O 1
ATOM 541 N N . GLN A 1 72 ? -17.846 -1.044 7.752 1.00 90.38 72 GLN A N 1
ATOM 542 C CA . GLN A 1 72 ? -18.668 -0.814 8.939 1.00 90.38 72 GLN A CA 1
ATOM 543 C C . GLN A 1 72 ? -19.166 0.627 9.009 1.00 90.38 72 GLN A C 1
ATOM 545 O O . GLN A 1 72 ? -20.353 0.833 9.264 1.00 90.38 72 GLN A O 1
ATOM 550 N N . TYR A 1 73 ? -18.315 1.604 8.697 1.00 89.38 73 TYR A N 1
ATOM 551 C CA . TYR A 1 73 ? -18.699 3.007 8.596 1.00 89.38 73 TYR A CA 1
ATOM 552 C C . TYR A 1 73 ? -19.817 3.205 7.567 1.00 89.38 73 TYR A C 1
ATOM 554 O O . TYR A 1 73 ? -20.847 3.789 7.884 1.00 89.38 73 TYR A O 1
ATOM 562 N N . THR A 1 74 ? -19.689 2.622 6.372 1.00 86.62 74 THR A N 1
ATOM 563 C CA . THR A 1 74 ? -20.734 2.696 5.332 1.00 86.62 74 THR A CA 1
ATOM 564 C C . THR A 1 74 ? -22.071 2.107 5.801 1.00 86.62 74 THR A C 1
ATOM 566 O O . THR A 1 74 ? -23.138 2.580 5.418 1.00 86.62 74 THR A O 1
ATOM 569 N N . ALA A 1 75 ? -22.033 1.065 6.636 1.00 88.12 75 ALA A N 1
ATOM 570 C CA . ALA A 1 75 ? -23.233 0.402 7.140 1.00 88.12 75 ALA A CA 1
ATOM 571 C C . ALA A 1 75 ? -23.854 1.079 8.375 1.00 88.12 75 ALA A C 1
ATOM 573 O O . ALA A 1 75 ? -25.056 0.935 8.601 1.00 88.12 75 ALA A O 1
ATOM 574 N N . THR A 1 76 ? -23.051 1.751 9.204 1.00 89.81 76 THR A N 1
ATOM 575 C CA . THR A 1 76 ? -23.455 2.191 10.554 1.00 89.81 76 THR A CA 1
ATOM 576 C C . THR A 1 76 ? -23.258 3.681 10.825 1.00 89.81 76 THR A C 1
ATOM 578 O O . THR A 1 76 ? -23.740 4.163 11.847 1.00 89.81 76 THR A O 1
ATOM 581 N N . GLU A 1 77 ? -22.554 4.397 9.945 1.00 87.00 77 GLU A N 1
ATOM 582 C CA . GLU A 1 77 ? -22.067 5.776 10.123 1.00 87.00 77 GLU A CA 1
ATOM 583 C C . GLU A 1 77 ? -21.184 5.966 11.372 1.00 87.00 77 GLU A C 1
ATOM 585 O O . GLU A 1 77 ? -20.942 7.090 11.818 1.00 87.00 77 GLU A O 1
ATOM 590 N N . GLN A 1 78 ? -20.699 4.869 11.962 1.00 84.50 78 GLN A N 1
ATOM 591 C CA . GLN A 1 78 ? -19.815 4.884 13.120 1.00 84.50 78 GLN A CA 1
ATOM 592 C C . GLN A 1 78 ? -18.393 4.579 12.691 1.00 84.50 78 GLN A C 1
ATOM 594 O O . GLN A 1 78 ? -18.130 3.587 12.014 1.00 84.50 78 GLN A O 1
ATOM 599 N N . ASP A 1 79 ? -17.484 5.449 13.111 1.00 81.69 79 ASP A N 1
ATOM 600 C CA . ASP A 1 79 ? -16.066 5.277 12.855 1.00 81.69 79 ASP A CA 1
ATOM 601 C C . ASP A 1 79 ? -15.465 4.272 13.841 1.00 81.69 79 ASP 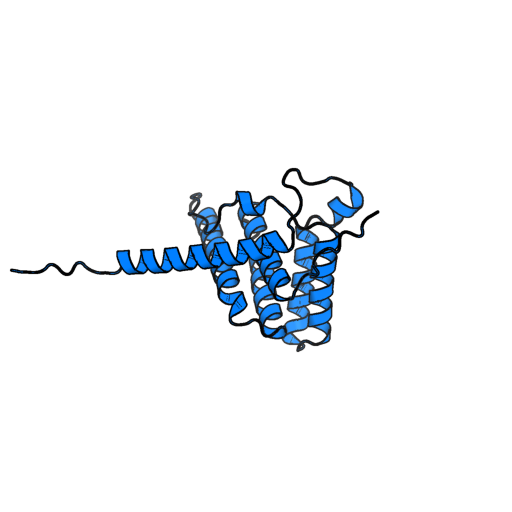A C 1
ATOM 603 O O . ASP A 1 79 ? -15.821 4.260 15.029 1.00 81.69 79 ASP A O 1
ATOM 607 N N . THR A 1 80 ? -14.563 3.422 13.356 1.00 87.44 80 THR A N 1
ATOM 608 C CA . THR A 1 80 ? -13.873 2.451 14.209 1.00 87.44 80 THR A CA 1
ATOM 609 C C . THR A 1 80 ? -12.460 2.931 14.526 1.00 87.44 80 THR A C 1
ATOM 611 O O . THR A 1 80 ? -11.880 3.707 13.771 1.00 87.44 80 THR A O 1
ATOM 614 N N . PRO A 1 81 ? -11.858 2.500 15.648 1.00 89.62 81 PRO A N 1
ATOM 615 C CA . PRO A 1 81 ? -10.491 2.891 15.958 1.00 89.62 81 PRO A CA 1
ATOM 616 C C . PRO A 1 81 ? -9.492 2.400 14.895 1.00 89.62 81 PRO A C 1
ATOM 618 O O . PRO A 1 81 ? -9.205 1.196 14.804 1.00 89.62 81 PRO A O 1
ATOM 621 N N . HIS A 1 82 ? -8.924 3.352 14.151 1.00 91.50 82 HIS A N 1
ATOM 622 C CA . HIS A 1 82 ? -7.822 3.122 13.218 1.00 91.50 82 HIS A CA 1
ATOM 623 C C . HIS A 1 82 ? -6.606 2.508 13.918 1.00 91.50 82 HIS A C 1
ATOM 625 O O . HIS A 1 82 ? -6.322 2.798 15.085 1.00 91.50 82 HIS A O 1
ATOM 631 N N . LEU A 1 83 ? -5.866 1.665 13.196 1.00 93.62 83 LEU A N 1
ATOM 632 C CA . LEU A 1 83 ? -4.663 1.017 13.722 1.00 93.62 83 LEU A CA 1
ATOM 633 C C . LEU A 1 83 ? -3.543 2.029 13.998 1.00 93.62 83 LEU A C 1
ATOM 635 O O . LEU A 1 83 ? -2.858 1.944 15.018 1.00 93.62 83 LEU A O 1
ATOM 639 N N . ILE A 1 84 ? -3.370 2.986 13.087 1.00 93.50 84 ILE A N 1
ATOM 640 C CA . ILE A 1 84 ? -2.456 4.118 13.228 1.00 93.50 84 ILE A CA 1
ATOM 641 C C . ILE A 1 84 ? -3.237 5.426 13.089 1.00 93.50 84 ILE A C 1
ATOM 643 O O . ILE A 1 84 ? -4.308 5.455 12.489 1.00 93.50 84 ILE A O 1
ATOM 647 N N . SER A 1 85 ? -2.709 6.520 13.643 1.00 90.75 85 SER A N 1
ATOM 648 C CA . SER A 1 85 ? -3.384 7.822 13.562 1.00 90.75 85 SER A CA 1
ATOM 649 C C . SER A 1 85 ? -3.529 8.286 12.103 1.00 90.75 85 SER A C 1
ATOM 651 O O . SER A 1 85 ? -2.505 8.355 11.417 1.00 90.75 85 SER A O 1
ATOM 653 N N . PRO A 1 86 ? -4.730 8.697 11.645 1.00 89.12 86 PRO A N 1
ATOM 654 C CA . PRO A 1 86 ? -4.935 9.246 10.302 1.00 89.12 86 PRO A CA 1
ATOM 655 C C . PRO A 1 86 ? -4.049 10.452 9.973 1.00 89.12 86 PRO A C 1
ATOM 657 O O . PRO A 1 86 ? -3.679 10.643 8.820 1.00 89.12 86 PRO A O 1
ATOM 660 N N . ASP A 1 87 ? -3.623 11.227 10.978 1.00 89.88 87 ASP A N 1
ATOM 661 C CA . ASP A 1 87 ? -2.698 12.354 10.787 1.00 89.88 87 ASP A CA 1
ATOM 662 C C . ASP A 1 87 ? -1.352 11.925 10.174 1.00 89.88 87 ASP A C 1
ATOM 664 O O . ASP A 1 87 ? -0.667 12.728 9.537 1.00 89.88 87 ASP A O 1
ATOM 668 N N . ARG A 1 88 ? -0.961 10.653 10.349 1.00 86.94 88 ARG A N 1
ATOM 669 C CA . ARG A 1 88 ? 0.247 10.072 9.740 1.00 86.94 88 ARG A CA 1
ATOM 670 C C . ARG A 1 88 ? 0.126 9.906 8.225 1.00 86.94 88 ARG A C 1
ATOM 672 O O . ARG A 1 88 ? 1.155 9.834 7.566 1.00 86.94 88 ARG A O 1
ATOM 679 N N . LEU A 1 89 ? -1.096 9.892 7.696 1.00 89.62 89 LEU A N 1
ATOM 680 C CA . LEU A 1 89 ? -1.425 9.631 6.291 1.00 89.62 89 LEU A CA 1
ATOM 681 C C . LEU A 1 89 ? -1.659 10.910 5.473 1.00 89.62 89 LEU A C 1
ATOM 683 O O . LEU A 1 89 ? -2.012 10.849 4.298 1.00 89.62 89 LEU A O 1
ATOM 687 N N . LEU A 1 90 ? -1.503 12.079 6.106 1.00 87.44 90 LEU A N 1
ATOM 688 C CA . LEU A 1 90 ? -1.641 13.382 5.455 1.00 87.44 90 LEU A CA 1
ATOM 689 C C . LEU A 1 90 ? -0.481 13.728 4.499 1.00 87.44 90 LEU A C 1
ATOM 691 O O . LEU A 1 90 ? -0.744 14.383 3.484 1.00 87.44 90 LEU A O 1
ATOM 695 N N . PRO A 1 91 ? 0.795 13.394 4.794 1.00 87.94 91 PRO A N 1
ATOM 696 C CA . PRO A 1 91 ? 1.882 13.594 3.841 1.00 87.94 91 PRO A CA 1
ATOM 697 C C . PRO A 1 91 ? 1.719 12.655 2.646 1.00 87.94 91 PRO A C 1
ATOM 699 O O . PRO A 1 91 ? 1.520 11.465 2.826 1.00 87.94 91 PRO A O 1
ATOM 702 N N . VAL A 1 92 ? 1.874 13.171 1.429 1.00 87.75 92 VAL A N 1
ATOM 703 C CA . VAL A 1 92 ? 1.735 12.377 0.192 1.00 87.75 92 VAL A CA 1
ATOM 704 C C . VAL A 1 92 ? 3.101 12.128 -0.453 1.00 87.75 92 VAL A C 1
ATOM 706 O O . VAL A 1 92 ? 4.037 12.901 -0.229 1.00 87.75 92 VAL A O 1
ATOM 709 N N . PRO A 1 93 ? 3.292 11.083 -1.268 1.00 87.56 93 PRO A N 1
ATOM 710 C CA . PRO A 1 93 ? 4.530 10.896 -2.019 1.00 87.56 93 PRO A CA 1
ATOM 711 C C . PRO A 1 93 ? 4.710 12.021 -3.031 1.00 87.56 93 PRO A C 1
ATOM 713 O O . PRO A 1 93 ? 3.770 12.394 -3.726 1.00 87.56 93 PRO A O 1
ATOM 716 N N . ASP A 1 94 ? 5.924 12.561 -3.152 1.00 87.19 94 ASP A N 1
ATOM 717 C CA . ASP A 1 94 ? 6.188 13.518 -4.226 1.00 87.19 94 ASP A CA 1
ATOM 718 C C . ASP A 1 94 ? 6.232 12.844 -5.603 1.00 87.19 94 ASP A C 1
ATOM 720 O O . ASP A 1 94 ? 6.341 11.621 -5.730 1.00 87.19 94 ASP A O 1
ATOM 724 N N . ALA A 1 95 ? 6.206 13.666 -6.653 1.00 87.25 95 ALA A N 1
ATOM 725 C CA . ALA A 1 95 ? 6.170 13.184 -8.029 1.00 87.25 95 ALA A CA 1
ATOM 726 C C . ALA A 1 95 ? 7.317 12.214 -8.375 1.00 87.25 95 ALA A C 1
ATOM 728 O O . ALA A 1 95 ? 7.119 11.268 -9.134 1.00 87.25 95 ALA A O 1
ATOM 729 N N . ALA A 1 96 ? 8.517 12.411 -7.819 1.00 87.12 96 ALA A N 1
ATOM 730 C CA . ALA A 1 96 ? 9.644 11.520 -8.085 1.00 87.12 96 ALA A CA 1
ATOM 731 C C . ALA A 1 96 ? 9.475 10.167 -7.376 1.00 87.12 96 ALA A C 1
ATOM 733 O O . ALA A 1 96 ? 9.781 9.130 -7.963 1.00 87.12 96 ALA A O 1
ATOM 734 N N . ALA A 1 97 ? 8.980 10.163 -6.136 1.00 88.44 97 ALA A N 1
ATOM 735 C CA . ALA A 1 97 ? 8.662 8.940 -5.406 1.00 88.44 97 ALA A CA 1
ATOM 736 C C . ALA A 1 97 ? 7.547 8.141 -6.100 1.00 88.44 97 ALA A C 1
ATOM 738 O O . ALA A 1 97 ? 7.700 6.934 -6.286 1.00 88.44 97 ALA A O 1
ATOM 739 N N . GLN A 1 98 ? 6.489 8.808 -6.570 1.00 89.00 98 GLN A N 1
ATOM 740 C CA . GLN A 1 98 ? 5.403 8.159 -7.312 1.00 89.00 98 GLN A CA 1
ATOM 741 C C . GLN A 1 98 ? 5.874 7.565 -8.643 1.00 89.00 98 GLN A C 1
ATOM 743 O O . GLN A 1 98 ? 5.578 6.411 -8.944 1.00 89.00 98 GLN A O 1
ATOM 748 N N . LEU A 1 99 ? 6.670 8.305 -9.425 1.00 90.69 99 LEU A N 1
ATOM 749 C CA . LEU A 1 99 ? 7.232 7.785 -10.676 1.00 90.69 99 LEU A CA 1
ATOM 750 C C . LEU A 1 99 ? 8.154 6.583 -10.436 1.00 90.69 99 LEU A C 1
ATOM 752 O O . LEU A 1 99 ? 8.123 5.627 -11.209 1.00 90.69 99 LEU A O 1
ATOM 756 N N . ASN A 1 100 ? 8.941 6.600 -9.357 1.00 92.06 100 ASN A N 1
ATOM 757 C CA . ASN A 1 100 ? 9.765 5.453 -8.976 1.00 92.06 100 ASN A CA 1
ATOM 758 C C . ASN A 1 100 ? 8.908 4.239 -8.592 1.00 92.06 100 ASN A C 1
ATOM 760 O O . ASN A 1 100 ? 9.217 3.131 -9.024 1.00 92.06 100 ASN A O 1
ATOM 764 N N . ALA A 1 101 ? 7.824 4.437 -7.836 1.00 93.50 101 ALA A N 1
ATOM 765 C CA . ALA A 1 101 ? 6.886 3.377 -7.471 1.00 93.50 101 ALA A CA 1
ATOM 766 C C . ALA A 1 101 ? 6.254 2.721 -8.711 1.00 93.50 101 ALA A C 1
ATOM 768 O O . ALA A 1 101 ? 6.301 1.500 -8.871 1.00 93.50 101 ALA A O 1
ATOM 769 N N . VAL A 1 102 ? 5.749 3.539 -9.638 1.00 94.12 102 VAL A N 1
ATOM 770 C CA . VAL A 1 102 ? 5.189 3.084 -10.922 1.00 94.12 102 VAL A CA 1
ATOM 771 C C . VAL A 1 102 ? 6.237 2.338 -11.749 1.00 94.12 102 VAL A C 1
ATOM 773 O O . VAL A 1 102 ? 5.960 1.269 -12.297 1.00 94.12 102 VAL A O 1
ATOM 776 N N . TRP A 1 103 ? 7.462 2.862 -11.815 1.00 95.44 103 TRP A N 1
ATOM 777 C CA . TRP A 1 103 ? 8.552 2.219 -12.541 1.00 95.44 103 TRP A CA 1
ATOM 778 C C . TRP A 1 103 ? 8.895 0.839 -11.972 1.00 95.44 103 TRP A C 1
ATOM 780 O O . TRP A 1 103 ? 9.036 -0.117 -12.733 1.00 95.44 103 TRP A O 1
ATOM 790 N N . MET A 1 104 ? 8.968 0.707 -10.647 1.00 96.94 104 MET A N 1
ATOM 791 C CA . MET A 1 104 ? 9.218 -0.574 -9.983 1.00 96.94 104 MET A CA 1
ATOM 792 C C . MET A 1 104 ? 8.111 -1.596 -10.268 1.00 96.94 104 MET A C 1
ATOM 794 O O . MET A 1 104 ? 8.419 -2.746 -10.575 1.00 96.94 104 MET A O 1
ATOM 798 N N . LEU A 1 105 ? 6.838 -1.184 -10.266 1.00 97.12 105 LEU A N 1
ATOM 799 C CA . LEU A 1 105 ? 5.719 -2.060 -10.639 1.00 97.12 105 LEU A CA 1
ATOM 800 C C . LEU A 1 105 ? 5.854 -2.578 -12.075 1.00 97.12 105 LEU A C 1
ATOM 802 O O . LEU A 1 105 ? 5.690 -3.776 -12.316 1.00 97.12 105 LEU A O 1
ATOM 806 N N . PHE A 1 106 ? 6.218 -1.713 -13.026 1.00 96.62 106 PHE A N 1
ATOM 807 C CA . PHE A 1 106 ? 6.458 -2.129 -14.410 1.00 96.62 106 PHE A CA 1
ATOM 808 C C . PHE A 1 106 ? 7.664 -3.061 -14.546 1.00 96.62 106 PHE A C 1
ATOM 810 O O . PHE A 1 106 ? 7.581 -4.062 -15.259 1.00 96.62 106 PHE A O 1
ATOM 817 N N . GLN A 1 107 ? 8.768 -2.782 -13.851 1.00 96.56 107 GLN A N 1
ATOM 818 C CA . GLN A 1 107 ? 9.945 -3.653 -13.860 1.00 96.56 107 GLN A CA 1
ATOM 819 C C . GLN A 1 107 ? 9.629 -5.051 -13.320 1.00 96.56 107 GLN A C 1
ATOM 821 O O . GLN A 1 107 ? 10.065 -6.049 -13.903 1.00 96.56 107 GLN A O 1
ATOM 826 N N . THR A 1 108 ? 8.841 -5.136 -12.249 1.00 96.94 108 THR A N 1
ATOM 827 C CA . THR A 1 108 ? 8.373 -6.416 -11.712 1.00 96.94 108 THR A CA 1
ATOM 828 C C . THR A 1 108 ? 7.435 -7.107 -12.701 1.00 96.94 108 THR A C 1
ATOM 830 O O . THR A 1 108 ? 7.631 -8.284 -12.997 1.00 96.94 108 THR A O 1
ATOM 833 N N . ALA A 1 109 ? 6.490 -6.383 -13.311 1.00 96.56 109 ALA A N 1
ATOM 834 C CA . ALA A 1 109 ? 5.544 -6.945 -14.280 1.00 96.56 109 ALA A CA 1
ATOM 835 C C . ALA A 1 109 ? 6.228 -7.562 -15.513 1.00 96.56 109 ALA A C 1
ATOM 837 O O . ALA A 1 109 ? 5.794 -8.607 -15.998 1.00 96.56 109 ALA A O 1
ATOM 838 N N . VAL A 1 110 ? 7.322 -6.967 -16.001 1.00 95.19 110 VAL A N 1
ATOM 839 C CA . VAL A 1 110 ? 8.093 -7.505 -17.140 1.00 95.19 110 VAL A CA 1
ATOM 840 C C . VAL A 1 110 ? 8.629 -8.912 -16.856 1.00 95.19 110 VAL A C 1
ATOM 842 O O . VAL A 1 110 ? 8.667 -9.744 -17.761 1.00 95.19 110 VAL A O 1
ATOM 845 N N . ASN A 1 111 ? 9.009 -9.194 -15.609 1.00 91.56 111 ASN A N 1
ATOM 846 C CA . ASN A 1 111 ? 9.604 -10.471 -15.210 1.00 91.56 111 ASN A CA 1
ATOM 847 C C . ASN A 1 111 ? 8.598 -11.434 -14.558 1.00 91.56 111 ASN A C 1
ATOM 849 O O . ASN A 1 111 ? 8.924 -12.597 -14.323 1.00 91.56 111 ASN A O 1
ATOM 853 N N . ALA A 1 112 ? 7.382 -10.969 -14.274 1.00 92.69 112 ALA A N 1
ATOM 854 C CA . ALA A 1 112 ? 6.367 -11.744 -13.581 1.00 92.69 112 ALA A CA 1
ATOM 855 C C . ALA A 1 112 ? 5.646 -12.751 -14.507 1.00 92.69 112 ALA A C 1
ATOM 857 O O . ALA A 1 112 ? 5.607 -12.567 -15.736 1.00 92.69 112 ALA A O 1
ATOM 858 N N . PRO A 1 113 ? 5.035 -13.808 -13.933 1.00 91.69 113 PRO A N 1
ATOM 859 C CA . PRO A 1 113 ? 4.066 -14.656 -14.626 1.00 91.69 113 PRO A CA 1
ATOM 860 C C . PRO A 1 113 ? 2.907 -13.843 -15.211 1.00 91.69 113 PRO A C 1
ATOM 862 O O . PRO A 1 113 ? 2.584 -12.767 -14.712 1.00 91.69 113 PRO A O 1
ATOM 865 N N . GLU A 1 114 ? 2.262 -14.372 -16.254 1.00 89.62 114 GLU A N 1
ATOM 866 C CA . GLU A 1 114 ? 1.160 -13.695 -16.956 1.00 89.62 114 GLU A CA 1
ATOM 867 C C . GLU A 1 114 ? 0.037 -13.254 -16.011 1.00 89.62 114 GLU A C 1
ATOM 869 O O . GLU A 1 114 ? -0.357 -12.089 -16.052 1.00 89.62 114 GLU A O 1
ATOM 874 N N . ASP A 1 115 ? -0.355 -14.133 -15.085 1.00 89.31 115 ASP A N 1
ATOM 875 C CA . ASP A 1 115 ? -1.407 -13.886 -14.092 1.00 89.31 115 ASP A CA 1
ATOM 876 C C . ASP A 1 115 ? -1.109 -12.694 -13.164 1.00 89.31 115 ASP A C 1
ATOM 878 O O . ASP A 1 115 ? -2.023 -12.092 -12.609 1.00 89.31 115 ASP A O 1
ATOM 882 N N . TYR A 1 116 ? 0.163 -12.318 -12.997 1.00 94.69 116 TYR A N 1
ATOM 883 C CA . TYR A 1 116 ? 0.571 -11.189 -12.155 1.00 94.69 116 TYR A CA 1
ATOM 884 C C . TYR A 1 116 ? 0.696 -9.883 -12.939 1.00 94.69 116 TYR A C 1
ATOM 886 O O . TYR A 1 116 ? 0.548 -8.805 -12.362 1.00 94.69 116 TYR A O 1
ATOM 894 N N . ARG A 1 117 ? 0.959 -9.944 -14.253 1.00 95.44 117 ARG A N 1
ATOM 895 C CA . ARG A 1 117 ? 1.247 -8.740 -15.053 1.00 95.44 117 ARG A CA 1
ATOM 896 C C . ARG A 1 117 ? 0.081 -7.771 -15.051 1.00 95.44 117 ARG A C 1
ATOM 898 O O . ARG A 1 117 ? 0.292 -6.584 -14.827 1.00 95.44 117 ARG A O 1
ATOM 905 N N . GLN A 1 118 ? -1.130 -8.273 -15.283 1.00 94.94 118 GLN A N 1
ATOM 906 C CA . GLN A 1 118 ? -2.314 -7.422 -15.359 1.00 94.94 118 GLN A CA 1
ATOM 907 C C . GLN A 1 118 ? -2.575 -6.717 -14.024 1.00 94.94 118 GLN A C 1
ATOM 909 O O . GLN A 1 118 ? -2.743 -5.500 -14.005 1.00 94.94 118 GLN A O 1
ATOM 914 N N . THR A 1 119 ? -2.497 -7.444 -12.907 1.00 97.19 119 THR A N 1
ATOM 915 C CA . THR A 1 119 ? -2.669 -6.873 -11.566 1.00 97.19 119 THR A CA 1
ATOM 916 C C . THR A 1 119 ? -1.633 -5.788 -11.274 1.00 97.19 119 THR A C 1
ATOM 918 O O . THR A 1 119 ? -1.981 -4.718 -10.779 1.00 97.19 119 THR A O 1
ATOM 921 N N . LEU A 1 120 ? -0.362 -6.012 -11.623 1.00 97.88 120 LEU A N 1
ATOM 922 C CA . LEU A 1 120 ? 0.703 -5.024 -11.418 1.00 97.88 120 LEU A CA 1
ATOM 923 C C . LEU A 1 120 ? 0.500 -3.764 -12.274 1.00 97.88 120 LEU A C 1
ATOM 925 O O . LEU A 1 120 ? 0.732 -2.653 -11.796 1.00 97.88 120 LEU A O 1
ATOM 929 N N . LEU A 1 121 ? 0.030 -3.920 -13.516 1.00 95.12 121 LEU A N 1
ATOM 930 C CA . LEU A 1 121 ? -0.308 -2.800 -14.399 1.00 95.12 121 LEU A CA 1
ATOM 931 C C . LEU A 1 121 ? -1.490 -1.985 -13.860 1.00 95.12 121 LEU A C 1
ATOM 933 O O . LEU A 1 121 ? -1.437 -0.755 -13.853 1.00 95.12 121 LEU A O 1
ATOM 937 N N . GLU A 1 122 ? -2.542 -2.654 -13.388 1.00 94.50 122 GLU A N 1
ATOM 938 C CA . GLU A 1 122 ? -3.702 -2.000 -12.777 1.00 94.50 122 GLU A CA 1
ATOM 939 C C . GLU A 1 122 ? -3.317 -1.266 -11.493 1.00 94.50 122 GLU A C 1
ATOM 941 O O . GLU A 1 122 ? -3.710 -0.120 -11.308 1.00 94.50 122 GLU A O 1
ATOM 946 N N . THR A 1 123 ? -2.462 -1.868 -10.666 1.00 96.06 123 THR A N 1
ATOM 947 C CA . THR A 1 123 ? -1.930 -1.239 -9.447 1.00 96.06 123 THR A CA 1
ATOM 948 C C . THR A 1 123 ? -1.158 0.038 -9.773 1.00 96.06 123 THR A C 1
ATOM 950 O O . THR A 1 123 ? -1.384 1.075 -9.152 1.00 96.06 123 THR A O 1
ATOM 953 N N . ALA A 1 124 ? -0.282 -0.004 -10.783 1.00 94.62 124 ALA A N 1
ATOM 954 C CA . ALA A 1 124 ? 0.485 1.162 -11.219 1.00 94.62 124 ALA A CA 1
ATOM 955 C C . ALA A 1 124 ? -0.424 2.292 -11.724 1.00 94.62 124 ALA A C 1
ATOM 957 O O . ALA A 1 124 ? -0.189 3.467 -11.430 1.00 94.62 124 ALA A O 1
ATOM 958 N N . ARG A 1 125 ? -1.486 1.935 -12.454 1.00 92.31 125 ARG A N 1
ATOM 959 C CA . ARG A 1 125 ? -2.502 2.885 -12.906 1.00 92.31 125 ARG A CA 1
ATOM 960 C C . ARG A 1 125 ? -3.242 3.515 -11.726 1.00 92.31 125 ARG A C 1
ATOM 962 O O . ARG A 1 125 ? -3.295 4.737 -11.651 1.00 92.31 125 ARG A O 1
ATOM 969 N N . THR A 1 126 ? -3.757 2.704 -10.803 1.00 92.06 126 THR A N 1
ATOM 970 C CA . THR A 1 126 ? -4.505 3.182 -9.633 1.00 92.06 126 THR A CA 1
ATOM 971 C C . THR A 1 126 ? -3.656 4.105 -8.756 1.00 92.06 126 THR A C 1
ATOM 973 O O . THR A 1 126 ? -4.118 5.186 -8.410 1.00 92.06 126 THR A O 1
ATOM 976 N N . LEU A 1 127 ? -2.390 3.764 -8.487 1.00 89.38 127 LEU A N 1
ATOM 977 C CA . LEU A 1 127 ? -1.470 4.655 -7.762 1.00 89.38 127 LEU A CA 1
ATOM 978 C C . LEU A 1 127 ? -1.260 6.000 -8.466 1.00 89.38 127 LEU A C 1
ATOM 980 O O . LEU A 1 127 ? -1.190 7.035 -7.813 1.00 89.38 127 LEU A O 1
ATOM 984 N N . THR A 1 128 ? -1.153 5.992 -9.797 1.00 86.56 128 THR A N 1
ATOM 985 C CA . THR A 1 128 ? -0.957 7.223 -10.578 1.00 86.56 128 THR A CA 1
ATOM 986 C C . THR A 1 128 ? -2.189 8.126 -10.524 1.00 86.56 128 THR A C 1
ATOM 988 O O . THR A 1 128 ? -2.052 9.345 -10.443 1.00 86.56 128 THR A O 1
ATOM 991 N N . GLU A 1 129 ? -3.384 7.532 -10.572 1.00 83.75 129 GLU A N 1
ATOM 992 C CA . GLU A 1 129 ? -4.661 8.249 -10.484 1.00 83.75 129 GLU A CA 1
ATOM 993 C C . GLU A 1 129 ? -4.884 8.831 -9.075 1.00 83.75 129 GLU A C 1
ATOM 995 O O . GLU A 1 129 ? -5.391 9.943 -8.947 1.00 83.75 129 GLU A O 1
ATOM 1000 N N . MET A 1 130 ? -4.467 8.117 -8.024 1.00 76.62 130 MET A N 1
ATOM 1001 C CA . MET A 1 130 ? -4.682 8.514 -6.626 1.00 76.62 130 MET A CA 1
ATOM 1002 C C . MET A 1 130 ? -3.661 9.511 -6.088 1.00 76.62 130 MET A C 1
ATOM 1004 O O . MET A 1 130 ? -4.031 10.432 -5.363 1.00 76.62 130 MET A O 1
ATOM 1008 N N . GLY A 1 131 ? -2.389 9.370 -6.462 1.00 66.25 131 GLY A N 1
ATOM 1009 C CA . GLY A 1 131 ? -1.312 10.177 -5.894 1.00 66.25 131 GLY A CA 1
ATOM 1010 C C . GLY A 1 131 ? -1.356 11.658 -6.288 1.00 66.25 131 GLY A C 1
ATOM 1011 O O . GLY A 1 131 ? -0.467 12.414 -5.910 1.00 66.25 131 GLY A O 1
ATOM 1012 N N . GLY A 1 132 ? -2.330 12.112 -7.084 1.00 74.12 132 GLY A N 1
ATOM 1013 C CA . GLY A 1 132 ? -2.372 13.498 -7.558 1.00 74.12 132 GLY A CA 1
ATOM 1014 C C . GLY A 1 132 ? -1.127 13.874 -8.369 1.00 74.12 132 GLY A C 1
ATOM 1015 O O . GLY A 1 132 ? -0.721 15.037 -8.378 1.00 74.12 132 GLY A O 1
ATOM 1016 N N . LEU A 1 133 ? -0.492 12.893 -9.031 1.00 79.19 133 LEU A N 1
ATOM 1017 C CA . LEU A 1 133 ? 0.725 13.100 -9.820 1.00 79.19 133 LEU A CA 1
ATOM 1018 C C . LEU A 1 133 ? 0.521 14.192 -10.870 1.00 79.19 133 LEU A C 1
ATOM 1020 O O . LEU A 1 133 ? 1.391 15.038 -11.069 1.00 79.19 133 LEU A O 1
ATOM 1024 N N . GLU A 1 134 ? -0.641 14.174 -11.524 1.00 76.75 134 GLU A N 1
ATOM 1025 C CA . GLU A 1 134 ? -1.052 15.188 -12.491 1.00 76.75 134 GLU A CA 1
ATOM 1026 C C . GLU A 1 134 ? -1.015 16.588 -11.863 1.00 76.75 134 GLU A C 1
ATOM 1028 O O . GLU A 1 134 ? -0.324 17.476 -12.367 1.00 76.75 134 GLU A O 1
ATOM 1033 N N . ASP A 1 135 ? -1.652 16.767 -10.706 1.00 78.69 135 ASP A N 1
ATOM 1034 C CA . ASP A 1 135 ? -1.669 18.045 -9.997 1.00 78.69 135 ASP A CA 1
ATOM 1035 C C . ASP A 1 135 ? -0.267 18.483 -9.560 1.00 78.69 135 ASP A C 1
ATOM 1037 O O . ASP A 1 135 ? 0.072 19.664 -9.674 1.00 78.69 135 ASP A O 1
ATOM 1041 N N . MET A 1 136 ? 0.586 17.560 -9.107 1.00 78.75 136 MET A N 1
ATOM 1042 C CA . MET A 1 136 ? 1.966 17.879 -8.720 1.00 78.75 136 MET A CA 1
ATOM 1043 C C . MET A 1 136 ? 2.809 18.334 -9.913 1.00 78.75 136 MET A C 1
ATOM 1045 O O . MET A 1 136 ? 3.598 19.275 -9.786 1.00 78.75 136 MET A O 1
ATOM 1049 N N . LEU A 1 137 ? 2.637 17.692 -11.072 1.00 78.12 137 LEU A N 1
ATOM 1050 C CA . LEU A 1 137 ? 3.349 18.038 -12.301 1.00 78.12 137 LEU A CA 1
ATOM 1051 C C . LEU A 1 137 ? 2.860 19.362 -12.902 1.00 78.12 137 LEU A C 1
ATOM 1053 O O . LEU A 1 137 ? 3.656 20.085 -13.504 1.00 78.12 137 LEU A O 1
ATOM 1057 N N . LEU A 1 138 ? 1.577 19.693 -12.737 1.00 79.19 138 LEU A N 1
ATOM 1058 C CA . LEU A 1 138 ? 0.954 20.847 -13.386 1.00 79.19 138 LEU A CA 1
ATOM 1059 C C . LEU A 1 138 ? 0.894 22.106 -12.514 1.00 79.19 138 LEU A C 1
ATOM 1061 O O . LEU A 1 138 ? 0.986 23.213 -13.044 1.00 79.19 138 LEU A O 1
ATOM 1065 N N . THR A 1 139 ? 0.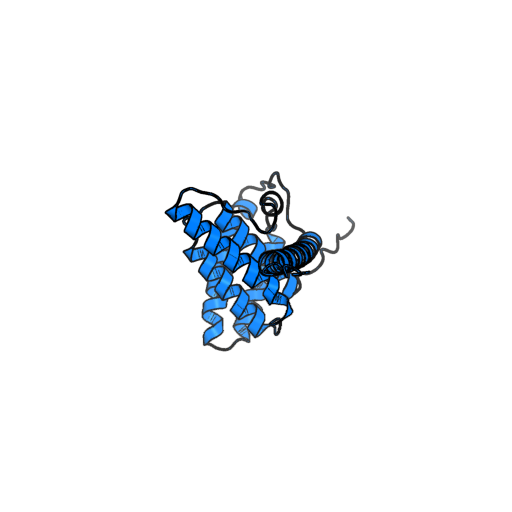725 21.976 -11.195 1.00 67.81 139 THR A N 1
ATOM 1066 C CA . THR A 1 139 ? 0.333 23.115 -10.341 1.00 67.81 139 THR A CA 1
ATOM 1067 C C . THR A 1 139 ? 1.450 23.664 -9.458 1.00 67.81 139 THR A C 1
ATOM 1069 O O . THR A 1 139 ? 1.271 24.709 -8.834 1.00 67.81 139 THR A O 1
ATOM 1072 N N . THR A 1 140 ? 2.618 23.010 -9.391 1.00 66.19 140 THR A N 1
ATOM 1073 C CA . THR A 1 140 ? 3.745 23.353 -8.486 1.00 66.19 140 THR A CA 1
ATOM 1074 C C . THR A 1 140 ? 3.375 23.439 -6.995 1.00 66.19 140 THR A C 1
ATOM 1076 O O . THR A 1 140 ? 4.173 23.903 -6.178 1.00 66.19 140 THR A O 1
ATOM 1079 N N . LYS A 1 141 ? 2.163 23.011 -6.616 1.00 68.44 141 LYS A N 1
ATOM 1080 C CA . LYS A 1 141 ? 1.638 23.136 -5.259 1.00 68.44 141 LYS A CA 1
ATOM 1081 C C . LYS A 1 141 ? 2.287 22.088 -4.361 1.00 68.44 141 LYS A C 1
ATOM 1083 O O . LYS A 1 141 ? 2.225 20.895 -4.635 1.00 68.44 141 LYS A O 1
ATOM 1088 N N . ILE A 1 142 ? 2.882 22.551 -3.266 1.00 74.50 142 ILE A N 1
ATOM 1089 C CA . ILE A 1 142 ? 3.409 21.681 -2.215 1.00 74.50 142 ILE A CA 1
ATOM 1090 C C . ILE A 1 142 ? 2.275 21.419 -1.209 1.00 74.50 142 ILE A C 1
ATOM 1092 O O . ILE A 1 142 ? 1.667 22.387 -0.733 1.00 74.50 142 ILE A O 1
ATOM 1096 N N . PRO A 1 143 ? 1.961 20.152 -0.886 1.00 77.38 143 PRO A N 1
ATOM 1097 C CA . PRO A 1 143 ? 0.986 19.804 0.145 1.00 77.38 143 PRO A CA 1
ATOM 1098 C C . PRO A 1 143 ? 1.352 20.420 1.501 1.00 77.38 143 PRO A C 1
ATOM 1100 O O . PRO A 1 143 ? 2.523 20.467 1.873 1.00 77.38 143 PRO A O 1
ATOM 1103 N N . ALA A 1 144 ? 0.355 20.868 2.269 1.00 82.56 144 ALA A N 1
ATOM 1104 C CA . ALA A 1 144 ? 0.591 21.501 3.572 1.00 82.56 144 ALA A CA 1
ATOM 1105 C C . ALA A 1 144 ? 1.237 20.543 4.591 1.00 82.56 144 ALA A C 1
ATOM 1107 O O . ALA A 1 144 ? 2.070 20.969 5.387 1.00 82.56 144 ALA A O 1
ATOM 1108 N N . ALA A 1 145 ? 0.884 19.256 4.527 1.00 84.06 145 ALA A N 1
ATOM 1109 C CA . ALA A 1 145 ? 1.465 18.196 5.349 1.00 84.06 145 ALA A CA 1
ATOM 1110 C C . ALA A 1 145 ? 2.858 17.738 4.869 1.00 84.06 145 ALA A C 1
ATOM 1112 O O . ALA A 1 145 ? 3.498 16.921 5.523 1.00 84.06 145 ALA A O 1
ATOM 1113 N N . GLY A 1 146 ? 3.357 18.288 3.757 1.00 87.69 146 GLY A N 1
ATOM 1114 C CA . GLY A 1 146 ? 4.640 17.916 3.173 1.00 87.69 146 GLY A CA 1
ATOM 1115 C C . GLY A 1 146 ? 4.588 16.617 2.370 1.00 87.69 146 GLY A C 1
ATOM 1116 O O . GLY A 1 146 ? 3.520 16.171 1.946 1.00 87.69 146 GLY A O 1
ATOM 1117 N N . PHE A 1 147 ? 5.772 16.054 2.129 1.00 89.50 147 PHE A N 1
ATOM 1118 C CA . PHE A 1 147 ? 5.941 14.818 1.371 1.00 89.50 147 PHE A CA 1
ATOM 1119 C C . PHE A 1 147 ? 6.429 13.686 2.267 1.00 89.50 147 PHE A C 1
ATOM 1121 O O . PHE A 1 147 ? 7.292 13.923 3.114 1.00 89.50 147 PHE A O 1
ATOM 1128 N N . VAL A 1 148 ? 5.945 12.468 2.027 1.00 90.50 148 VAL A N 1
ATOM 1129 C CA . VAL A 1 148 ? 6.456 11.272 2.707 1.00 90.50 148 VAL A CA 1
ATOM 1130 C C . VAL A 1 148 ? 7.872 10.944 2.214 1.00 90.50 148 VAL A C 1
ATOM 1132 O O . VAL A 1 148 ? 8.147 10.886 1.007 1.00 90.50 148 VAL A O 1
ATOM 1135 N N . SER A 1 149 ? 8.806 10.773 3.149 1.00 91.50 149 SER A N 1
ATOM 1136 C CA . SER A 1 149 ? 10.167 10.308 2.871 1.00 91.50 149 SER A CA 1
ATOM 1137 C C . SER A 1 149 ? 10.273 8.783 2.962 1.00 91.50 149 SER A C 1
ATOM 1139 O O . SER A 1 149 ? 9.390 8.100 3.475 1.00 91.50 149 SER A O 1
ATOM 1141 N N . VAL A 1 150 ? 11.381 8.220 2.475 1.00 91.62 150 VAL A N 1
ATOM 1142 C CA . VAL A 1 150 ? 11.637 6.775 2.610 1.00 91.62 150 VAL A CA 1
ATOM 1143 C C . VAL A 1 150 ? 11.806 6.392 4.081 1.00 91.62 150 VAL A C 1
ATOM 1145 O O . VAL A 1 150 ? 11.402 5.314 4.503 1.00 91.62 150 VAL A O 1
ATOM 1148 N N . GLU A 1 151 ? 12.402 7.277 4.872 1.00 93.19 151 GLU A N 1
ATOM 1149 C CA . GLU A 1 151 ? 12.558 7.099 6.307 1.00 93.19 151 GLU A CA 1
ATOM 1150 C C . GLU A 1 151 ? 11.198 7.084 7.021 1.00 93.19 151 GLU A C 1
ATOM 1152 O O . GLU A 1 151 ? 10.993 6.227 7.880 1.00 93.19 151 GLU A O 1
ATOM 1157 N N . ASP A 1 152 ? 10.253 7.935 6.605 1.00 93.38 152 ASP A N 1
ATOM 1158 C CA . ASP A 1 152 ? 8.887 7.938 7.146 1.00 93.38 152 ASP A CA 1
ATOM 1159 C C . ASP A 1 152 ? 8.166 6.615 6.862 1.00 93.38 152 ASP A C 1
ATOM 1161 O O . ASP A 1 152 ? 7.586 6.036 7.778 1.00 93.38 152 ASP A O 1
ATOM 1165 N N . LEU A 1 153 ? 8.274 6.079 5.638 1.00 94.75 153 LEU A N 1
ATOM 1166 C CA . LEU A 1 153 ? 7.693 4.774 5.282 1.00 94.75 153 LEU A CA 1
ATOM 1167 C C . LEU A 1 153 ? 8.254 3.642 6.153 1.00 94.75 153 LEU A C 1
ATOM 1169 O O . LEU A 1 153 ? 7.535 2.742 6.579 1.00 94.75 153 LEU A O 1
ATOM 1173 N N . ARG A 1 154 ? 9.553 3.669 6.456 1.00 95.56 154 ARG A N 1
ATOM 1174 C CA . ARG A 1 154 ? 10.164 2.651 7.323 1.00 95.56 154 ARG A CA 1
ATOM 1175 C C . ARG A 1 154 ? 9.669 2.762 8.755 1.00 95.56 154 ARG A C 1
ATOM 1177 O O . ARG A 1 154 ? 9.402 1.740 9.377 1.00 95.56 154 ARG A O 1
ATOM 1184 N N . THR A 1 155 ? 9.539 3.983 9.268 1.00 95.94 155 THR A N 1
ATOM 1185 C CA . THR A 1 155 ? 8.953 4.219 10.589 1.00 95.94 155 THR A CA 1
ATOM 1186 C C . THR A 1 155 ? 7.494 3.775 10.638 1.00 95.94 155 THR A C 1
ATOM 1188 O O . THR A 1 155 ? 7.116 3.107 11.593 1.00 95.94 155 THR A O 1
ATOM 1191 N N . GLU A 1 156 ? 6.704 4.050 9.601 1.00 96.75 156 GLU A N 1
ATOM 1192 C CA . GLU A 1 156 ? 5.304 3.623 9.522 1.00 96.75 156 GLU A CA 1
ATOM 1193 C C . GLU A 1 156 ? 5.161 2.099 9.589 1.00 96.75 156 GLU A C 1
ATOM 1195 O O . GLU A 1 156 ? 4.338 1.589 10.347 1.00 96.75 156 GLU A O 1
ATOM 1200 N N . LEU A 1 157 ? 6.005 1.353 8.870 1.00 97.38 157 LEU A N 1
ATOM 1201 C CA . LEU A 1 157 ? 6.001 -0.108 8.947 1.00 97.38 157 LEU A CA 1
ATOM 1202 C C . LEU A 1 157 ? 6.292 -0.616 10.369 1.00 97.38 157 LEU A C 1
ATOM 1204 O O . LEU A 1 157 ? 5.664 -1.577 10.819 1.00 97.38 157 LEU A O 1
ATOM 1208 N N . GLU A 1 158 ? 7.234 0.002 11.083 1.00 97.25 158 GLU A N 1
ATOM 1209 C CA . GLU A 1 158 ? 7.508 -0.361 12.478 1.00 97.25 158 GLU A CA 1
ATOM 1210 C C . GLU A 1 158 ? 6.341 0.005 13.405 1.00 97.25 158 GLU A C 1
ATOM 1212 O O . GLU A 1 158 ? 5.962 -0.806 14.251 1.00 97.25 158 GLU A O 1
ATOM 1217 N N . ASP A 1 159 ? 5.714 1.165 13.210 1.00 96.38 159 ASP A N 1
ATOM 1218 C CA . ASP A 1 159 ? 4.540 1.585 13.980 1.00 96.38 159 ASP A CA 1
ATOM 1219 C C . ASP A 1 159 ? 3.365 0.612 13.778 1.00 96.38 159 ASP A C 1
ATOM 1221 O O . ASP A 1 159 ? 2.745 0.182 14.754 1.00 96.38 159 ASP A O 1
ATOM 1225 N N . VAL A 1 160 ? 3.107 0.182 12.536 1.00 97.38 160 VAL A N 1
ATOM 1226 C CA . VAL A 1 160 ? 2.092 -0.834 12.205 1.00 97.38 160 VAL A CA 1
ATOM 1227 C C . VAL A 1 160 ? 2.388 -2.156 12.915 1.00 97.38 160 VAL A C 1
ATOM 1229 O O . VAL A 1 160 ? 1.495 -2.749 13.523 1.00 97.38 160 VAL A O 1
ATOM 1232 N N . ARG A 1 161 ? 3.645 -2.618 12.895 1.00 97.19 161 ARG A N 1
ATOM 1233 C CA . ARG A 1 161 ? 4.056 -3.851 13.592 1.00 97.19 161 ARG A CA 1
ATOM 1234 C C . ARG A 1 161 ? 3.824 -3.758 15.097 1.00 97.19 161 ARG A C 1
ATOM 1236 O O . ARG A 1 161 ? 3.293 -4.695 15.692 1.00 97.19 161 ARG A O 1
ATOM 1243 N N . VAL A 1 162 ? 4.210 -2.640 15.710 1.00 96.44 162 VAL A N 1
ATOM 1244 C CA . VAL A 1 162 ? 4.022 -2.405 17.147 1.00 96.44 162 VAL A CA 1
ATOM 1245 C C . VAL A 1 162 ? 2.536 -2.368 17.497 1.00 96.44 162 VAL A C 1
ATOM 1247 O O . VAL A 1 162 ? 2.125 -3.027 18.453 1.00 96.44 162 VAL A O 1
ATOM 1250 N N . ALA A 1 163 ? 1.723 -1.650 16.720 1.00 95.25 163 ALA A N 1
ATOM 1251 C CA . ALA A 1 163 ? 0.287 -1.529 16.952 1.00 95.25 163 ALA A CA 1
ATOM 1252 C C . ALA A 1 163 ? -0.429 -2.887 16.870 1.00 95.25 163 ALA A C 1
ATOM 1254 O O . ALA A 1 163 ? -1.213 -3.221 17.760 1.00 95.25 163 ALA A O 1
ATOM 1255 N N . LEU A 1 164 ? -0.111 -3.705 15.860 1.00 94.44 164 LEU A N 1
ATOM 1256 C CA . LEU A 1 164 ? -0.667 -5.055 15.730 1.00 94.44 164 LEU A CA 1
ATOM 1257 C C . LEU A 1 164 ? -0.281 -5.944 16.915 1.00 94.44 164 LEU A C 1
ATOM 1259 O O . LEU A 1 164 ? -1.147 -6.600 17.489 1.00 94.44 164 LEU A O 1
ATOM 1263 N N . HIS A 1 165 ? 0.984 -5.913 17.340 1.00 92.75 165 HIS A N 1
ATOM 1264 C CA . HIS A 1 165 ? 1.435 -6.711 18.480 1.00 92.75 165 HIS A CA 1
ATOM 1265 C C . HIS A 1 165 ? 0.746 -6.311 19.795 1.00 92.75 165 HIS A C 1
ATOM 1267 O O . HIS A 1 165 ? 0.360 -7.167 20.594 1.00 92.75 165 HIS A O 1
ATOM 1273 N N . LEU A 1 166 ? 0.558 -5.006 20.024 1.00 90.62 166 LEU A N 1
ATOM 1274 C CA . LEU A 1 166 ? -0.175 -4.503 21.188 1.00 90.62 166 LEU A CA 1
ATOM 1275 C C . LEU A 1 166 ? -1.632 -4.973 21.185 1.00 90.62 166 LEU A C 1
ATOM 1277 O O . LEU A 1 166 ? -2.172 -5.300 22.243 1.00 90.62 166 LEU A O 1
ATOM 1281 N N . GLN A 1 167 ? -2.256 -5.037 20.011 1.00 85.31 167 GLN A N 1
ATOM 1282 C CA . GLN A 1 167 ? -3.628 -5.500 19.894 1.00 85.31 167 GLN A CA 1
ATOM 1283 C C . GLN A 1 167 ? -3.760 -7.010 20.110 1.00 85.31 167 GLN A C 1
ATOM 1285 O O . GLN A 1 167 ? -4.620 -7.431 20.878 1.00 85.31 167 GLN A O 1
ATOM 1290 N N . GLU A 1 168 ? -2.860 -7.818 19.546 1.00 84.25 168 GLU A N 1
ATOM 1291 C CA . GLU A 1 168 ? -2.811 -9.260 19.819 1.00 84.25 168 GLU A CA 1
ATOM 1292 C C . GLU A 1 168 ? -2.679 -9.545 21.321 1.00 84.25 168 GLU A C 1
ATOM 1294 O O . GLU A 1 168 ? -3.344 -10.440 21.851 1.00 84.25 168 GLU A O 1
ATOM 1299 N N . ALA A 1 169 ? -1.849 -8.771 22.027 1.00 83.12 169 ALA A N 1
ATOM 1300 C CA . ALA A 1 169 ? -1.692 -8.884 23.472 1.00 83.12 169 ALA A CA 1
ATOM 1301 C C . ALA A 1 169 ? -2.971 -8.488 24.233 1.00 83.12 169 ALA A C 1
ATOM 1303 O O . ALA A 1 169 ? -3.346 -9.165 25.193 1.00 83.12 169 ALA A O 1
ATOM 1304 N N . ALA A 1 170 ? -3.660 -7.426 23.805 1.00 80.12 170 ALA A N 1
ATOM 1305 C CA . ALA A 1 170 ? -4.924 -6.997 24.401 1.00 80.12 170 ALA A CA 1
ATOM 1306 C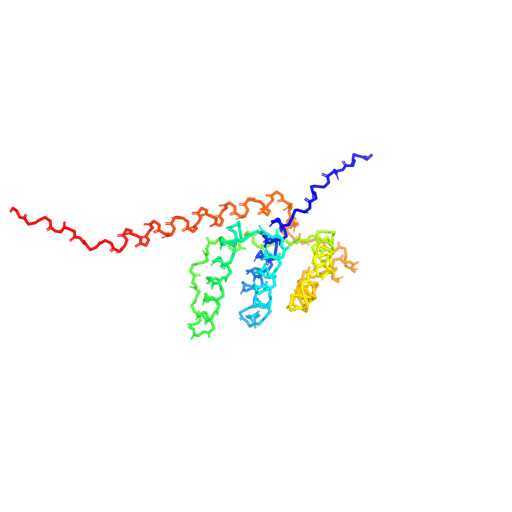 C . ALA A 1 170 ? -6.037 -8.043 24.212 1.00 80.12 170 ALA A C 1
ATOM 1308 O O . ALA A 1 170 ? -6.741 -8.367 25.173 1.00 80.12 170 ALA A O 1
ATOM 1309 N N . ASP A 1 171 ? -6.139 -8.634 23.020 1.00 77.4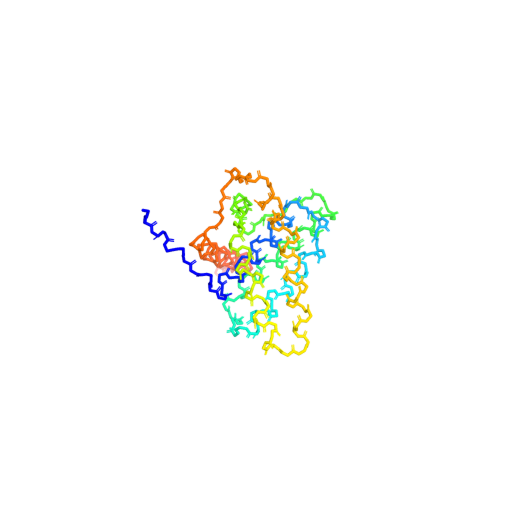4 171 ASP A N 1
ATOM 1310 C CA . ASP A 1 171 ? -7.122 -9.673 22.701 1.00 77.44 171 ASP A CA 1
ATOM 1311 C C . ASP A 1 171 ? -6.859 -10.964 23.497 1.00 77.44 171 ASP A C 1
ATOM 1313 O O . ASP A 1 171 ? -7.795 -11.599 23.990 1.00 77.44 171 ASP A O 1
ATOM 1317 N N . HIS A 1 172 ? -5.588 -11.319 23.725 1.00 71.94 172 HIS A N 1
ATOM 1318 C CA . HIS A 1 172 ? -5.220 -12.441 24.598 1.00 71.94 172 HIS A CA 1
ATOM 1319 C C . HIS A 1 172 ? -5.613 -12.209 26.062 1.00 71.94 172 HIS A C 1
ATOM 1321 O O . HIS A 1 172 ? -6.051 -13.146 26.730 1.00 71.94 172 HIS A O 1
ATOM 1327 N N . ILE A 1 173 ? -5.475 -10.980 26.569 1.00 72.19 173 ILE A N 1
ATOM 1328 C CA . ILE A 1 173 ? -5.875 -10.628 27.940 1.00 72.19 173 ILE A CA 1
ATOM 1329 C C . ILE A 1 173 ? -7.404 -10.644 28.073 1.00 72.19 173 ILE A C 1
ATOM 1331 O O . ILE A 1 173 ? -7.928 -11.191 29.043 1.00 72.19 173 ILE A O 1
ATOM 1335 N N . ALA A 1 174 ? -8.130 -10.099 27.092 1.00 68.88 174 ALA A N 1
ATOM 1336 C CA . ALA A 1 174 ? -9.593 -10.117 27.067 1.00 68.88 174 ALA A CA 1
ATOM 1337 C C . ALA A 1 174 ? -10.172 -11.537 26.897 1.00 68.88 174 ALA A C 1
ATOM 1339 O O . ALA A 1 174 ? -11.272 -11.822 27.372 1.00 68.88 174 ALA A O 1
ATOM 1340 N N . GLY A 1 175 ? -9.423 -12.436 26.250 1.00 56.25 175 GLY A N 1
ATOM 1341 C CA . GLY A 1 175 ? -9.797 -13.826 25.994 1.00 56.25 175 GLY A CA 1
ATOM 1342 C C . GLY A 1 175 ? -9.493 -14.827 27.117 1.00 56.25 175 GLY A C 1
ATOM 1343 O O . GLY A 1 175 ? -9.841 -15.997 26.963 1.00 56.25 175 GLY A O 1
ATOM 1344 N N . GLN A 1 176 ? -8.871 -14.431 28.239 1.00 48.06 176 GLN A N 1
ATOM 1345 C CA . GLN A 1 176 ? -8.681 -15.327 29.389 1.00 48.06 176 GLN A CA 1
ATOM 1346 C C . GLN A 1 176 ? -9.935 -15.344 30.287 1.00 48.06 176 GLN A C 1
ATOM 1348 O O . GLN A 1 176 ? -10.156 -14.392 31.040 1.00 48.06 176 GLN A O 1
ATOM 1353 N N . PRO A 1 177 ? -10.757 -16.418 30.291 1.00 46.00 177 PRO A N 1
ATOM 1354 C CA . PRO A 1 177 ? -11.806 -16.562 31.290 1.00 46.00 177 PRO A CA 1
ATOM 1355 C C . PRO A 1 177 ? -11.146 -16.664 32.665 1.00 46.00 177 PRO A C 1
ATOM 1357 O O . PRO A 1 177 ? -10.262 -17.496 32.878 1.00 46.00 177 PRO A O 1
ATOM 1360 N N . GLY A 1 178 ? -11.568 -15.790 33.582 1.00 48.75 178 GLY A N 1
ATOM 1361 C CA . GLY A 1 178 ? -11.026 -15.704 34.930 1.00 48.75 178 GLY A CA 1
ATOM 1362 C C . GLY A 1 178 ? -10.889 -17.084 35.563 1.00 48.75 178 GLY A C 1
ATOM 1363 O O . GLY A 1 178 ? -11.883 -17.766 35.817 1.00 48.75 178 GLY A O 1
ATOM 1364 N N . GLN A 1 179 ? -9.648 -17.487 35.844 1.00 48.75 179 GLN A N 1
ATOM 1365 C CA . GLN A 1 179 ? -9.380 -18.537 36.814 1.00 48.75 179 GLN A CA 1
ATOM 1366 C C . GLN A 1 179 ? -9.825 -18.004 38.176 1.00 48.75 179 GLN A C 1
ATOM 1368 O O . GLN A 1 179 ? -9.056 -17.409 38.928 1.00 48.75 179 GLN A O 1
ATOM 1373 N N . ILE A 1 180 ? -11.112 -18.184 38.470 1.00 45.25 180 ILE A N 1
ATOM 1374 C CA . ILE A 1 180 ? -11.647 -18.079 39.817 1.00 45.25 180 ILE A CA 1
ATOM 1375 C C . ILE A 1 180 ? -10.985 -19.216 40.596 1.00 45.25 180 ILE A C 1
ATOM 1377 O O . ILE A 1 180 ? -11.405 -20.371 40.509 1.00 45.25 180 ILE A O 1
ATOM 1381 N N . LEU A 1 181 ? -9.918 -18.887 41.329 1.00 49.88 181 LEU A N 1
ATOM 1382 C CA . LEU A 1 181 ? -9.447 -19.716 42.429 1.00 49.88 181 LEU A CA 1
ATOM 1383 C C . LEU A 1 181 ? -10.625 -19.902 43.392 1.00 49.88 181 LEU A C 1
ATOM 1385 O O . LEU A 1 181 ? -11.064 -18.956 44.044 1.00 49.88 181 LEU A O 1
ATOM 1389 N N . SER A 1 182 ? -11.158 -21.119 43.435 1.00 43.62 182 SER A N 1
ATOM 1390 C CA . SER A 1 182 ? -12.004 -21.575 44.536 1.00 43.62 182 SER A CA 1
ATOM 1391 C C . SER A 1 182 ? -11.103 -22.090 45.672 1.00 43.62 182 SER A C 1
ATOM 1393 O O . SER A 1 182 ? -10.012 -22.579 45.373 1.00 43.62 182 SER A O 1
ATOM 1395 N N . PRO A 1 183 ? -11.523 -21.904 46.937 1.00 58.62 183 PRO A N 1
ATOM 1396 C CA . PRO A 1 183 ? -10.661 -21.865 48.125 1.00 58.62 183 PRO A CA 1
ATOM 1397 C C . PRO A 1 183 ? -9.991 -23.189 48.505 1.00 58.62 183 PRO A C 1
ATOM 1399 O O . PRO A 1 183 ? -10.550 -24.263 48.186 1.00 58.62 183 PRO A O 1
#